Protein AF-A0A101NGT4-F1 (afdb_monomer)

Sequence (154 aa):
MKDDGTTAERGPAGAFAAGTGAAAALIAGLPWAASGHLPARLATHWNGGHLSADGSMPLWAASLFPALIWLAAAGTVAVVLHCNGATRRWRTITLLPTAVLLCGAQASIIRANFDHTDWHAAQLPTGWLIATLATAVLTAAGAWLASTRRSHTP

Radius of gyration: 19.3 Å; Cα contacts (8 Å, |Δi|>4): 171; chains: 1; bounding box: 73×32×48 Å

Solvent-accessible surface area (backbone atoms only — not comparable to full-atom values): 8363 Å² total; per-residue (Å²): 136,81,85,83,86,74,81,75,77,67,49,76,65,51,52,46,53,51,52,54,49,51,51,28,51,49,46,29,42,53,53,63,77,45,43,95,40,40,28,75,38,36,35,76,37,62,41,89,90,71,55,40,38,76,38,68,33,46,54,69,50,65,13,46,52,60,18,49,52,48,52,52,52,52,50,49,52,52,51,52,32,64,75,66,72,50,56,78,65,60,54,51,41,52,50,52,22,50,51,44,39,54,46,39,50,51,52,39,41,49,62,22,24,52,80,30,84,46,27,71,75,22,46,70,52,59,71,58,48,51,49,31,53,51,50,20,52,51,46,29,52,49,42,48,53,60,51,58,57,66,74,70,69,128

Secondary structure (DSSP, 8-state):
-----------HHHHHHHHHHHHHHHHHHHHHHTGGGS-SEEEEEE-TTT--EEEEEEHHHHHHHHHHHHHHHHHHHHHHHHHTT--HHHHHHHHHHHHHHHHHHHHHHHHHHTT-SSGGG----HHHHHHHHHHHHHHHHHHHHHHHHGGG--

Foldseek 3Di:
DDPPPDPPPCPPVNVLVVVLVVLLCLQLCLLVVQVVFFAQWFQLDADPVPQFRDDTDGSNCSRNVLSVVSVVQSVVVVVVCVVVVNDPLVSQLRNVLSSLLSNLSSVQRCQQGGNPNDNRSGGRPVVSNVVSNVVSVVSNVVSVVVVVVVVPDD

Organism: NCBI:txid67285

pLDDT: mean 83.97, std 12.62, range [41.06, 96.0]

Structure (mmCIF, N/CA/C/O backbone):
data_AF-A0A101NGT4-F1
#
_entry.id   AF-A0A101NGT4-F1
#
loop_
_atom_site.group_PDB
_atom_site.id
_atom_site.type_symbol
_atom_site.label_atom_id
_atom_site.label_alt_id
_atom_site.label_comp_id
_atom_site.label_asym_id
_atom_site.label_entity_id
_atom_site.label_seq_id
_atom_site.pdbx_PDB_ins_code
_atom_site.Cartn_x
_atom_site.Cartn_y
_atom_site.Cartn_z
_atom_site.occupancy
_atom_site.B_iso_or_equiv
_atom_site.auth_seq_id
_atom_site.auth_comp_id
_atom_site.auth_asym_id
_atom_site.auth_atom_id
_atom_site.pdbx_PDB_model_num
ATOM 1 N N . MET A 1 1 ? -49.884 -1.799 -0.748 1.00 45.81 1 MET A N 1
ATOM 2 C CA . MET A 1 1 ? -48.66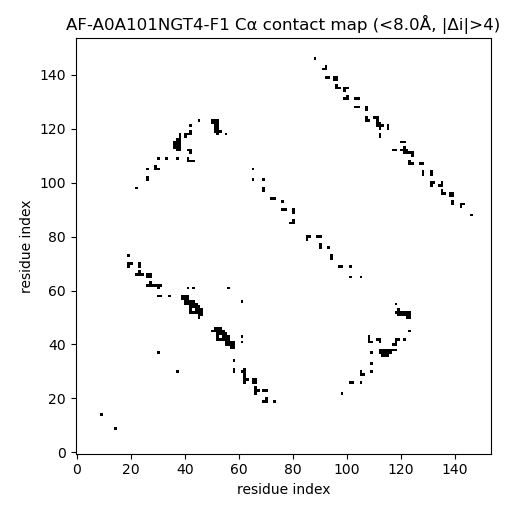4 -1.020 -1.037 1.00 45.81 1 MET A CA 1
ATOM 3 C C . MET A 1 1 ? -47.550 -1.709 -0.275 1.00 45.81 1 MET A C 1
ATOM 5 O O . MET A 1 1 ? -47.738 -1.961 0.905 1.00 45.81 1 MET A O 1
ATOM 9 N N . LYS A 1 2 ? -46.542 -2.213 -0.983 1.00 45.53 2 LYS A N 1
ATOM 10 C CA . LYS A 1 2 ? -45.534 -3.139 -0.460 1.00 45.53 2 LYS A CA 1
ATOM 11 C C . LYS A 1 2 ? -44.364 -2.304 0.058 1.00 45.53 2 LYS A C 1
ATOM 13 O O . LYS A 1 2 ? -43.835 -1.498 -0.701 1.00 45.53 2 LYS A O 1
ATOM 18 N N . ASP A 1 3 ? -44.031 -2.458 1.335 1.00 55.56 3 ASP A N 1
ATOM 19 C CA . ASP A 1 3 ? -42.827 -1.876 1.922 1.00 55.56 3 ASP A CA 1
ATOM 20 C C . ASP A 1 3 ? -41.614 -2.645 1.389 1.00 55.56 3 ASP A C 1
ATOM 22 O O . ASP A 1 3 ? -41.275 -3.721 1.885 1.00 55.56 3 ASP A O 1
ATOM 26 N N . ASP A 1 4 ? -40.969 -2.116 0.351 1.00 50.34 4 ASP A N 1
ATOM 27 C CA . ASP A 1 4 ? -39.691 -2.641 -0.130 1.00 50.34 4 ASP A CA 1
ATOM 28 C C . ASP A 1 4 ? -38.568 -2.086 0.756 1.00 50.34 4 ASP A C 1
ATOM 30 O O . ASP A 1 4 ? -37.887 -1.100 0.463 1.00 50.34 4 ASP A O 1
ATOM 34 N N . GLY A 1 5 ? -38.405 -2.737 1.906 1.00 53.03 5 GLY A N 1
ATOM 35 C CA . GLY A 1 5 ? -37.276 -2.547 2.799 1.00 53.03 5 GLY A CA 1
ATOM 36 C C . GLY A 1 5 ? -35.990 -3.102 2.196 1.00 53.03 5 GLY A C 1
ATOM 37 O O . GLY A 1 5 ? -35.687 -4.271 2.387 1.00 53.03 5 GLY A O 1
ATOM 38 N N . THR A 1 6 ? -35.188 -2.264 1.537 1.00 48.16 6 THR A N 1
ATOM 39 C CA . THR A 1 6 ? -33.763 -2.550 1.277 1.00 48.16 6 THR A CA 1
ATOM 40 C C . THR A 1 6 ? -32.914 -1.279 1.194 1.00 48.16 6 THR A C 1
ATOM 42 O O . THR A 1 6 ? -32.081 -1.129 0.305 1.00 48.16 6 THR A O 1
ATOM 45 N N . THR A 1 7 ? -33.047 -0.353 2.137 1.00 50.03 7 THR A N 1
ATOM 46 C CA . THR A 1 7 ? -31.895 0.482 2.508 1.00 50.03 7 THR A CA 1
ATOM 47 C C . THR A 1 7 ? -31.323 -0.114 3.775 1.00 50.03 7 THR A C 1
ATOM 49 O O . THR A 1 7 ? -31.613 0.340 4.877 1.00 50.03 7 THR A O 1
ATOM 52 N N . ALA A 1 8 ? -30.561 -1.199 3.622 1.00 53.19 8 ALA A N 1
ATOM 53 C CA . ALA A 1 8 ? -29.722 -1.687 4.701 1.00 53.19 8 ALA A CA 1
ATOM 54 C C . ALA A 1 8 ? -28.795 -0.531 5.092 1.00 53.19 8 ALA A C 1
ATOM 56 O O . ALA A 1 8 ? -27.847 -0.223 4.364 1.00 53.19 8 ALA A O 1
ATOM 57 N N . GLU A 1 9 ? -29.103 0.151 6.197 1.00 54.09 9 GLU A N 1
ATOM 58 C CA . GLU A 1 9 ? -28.177 1.075 6.833 1.00 54.09 9 GLU A CA 1
ATOM 59 C C . GLU A 1 9 ? -26.875 0.305 7.032 1.00 54.09 9 GLU A C 1
ATOM 61 O O . GLU A 1 9 ? -26.781 -0.620 7.843 1.00 54.09 9 GLU A O 1
ATOM 66 N N . ARG A 1 10 ? -25.862 0.622 6.222 1.00 57.88 10 ARG A N 1
ATOM 67 C CA . ARG A 1 10 ? -24.541 0.029 6.386 1.00 57.88 10 ARG A CA 1
ATOM 68 C C . ARG A 1 10 ? -23.999 0.567 7.697 1.00 57.88 10 ARG A C 1
ATOM 70 O O . ARG A 1 10 ? -23.442 1.661 7.739 1.00 57.88 10 ARG A O 1
ATOM 77 N N . GLY A 1 11 ? -24.174 -0.209 8.763 1.00 71.88 11 GLY A N 1
ATOM 78 C CA . GLY A 1 11 ? -23.616 0.105 10.067 1.00 71.88 11 GLY A CA 1
ATOM 79 C C . GLY A 1 11 ? -22.105 0.373 9.982 1.00 71.88 11 GLY A C 1
ATOM 80 O O . GLY A 1 11 ? -21.446 0.023 8.996 1.00 71.88 11 GLY A O 1
ATOM 81 N N . PRO A 1 12 ? -21.504 0.960 11.025 1.00 76.81 12 PRO A N 1
ATOM 82 C CA . PRO A 1 12 ? -20.099 1.382 11.027 1.00 76.81 12 PRO A CA 1
ATOM 83 C C . PRO A 1 12 ? -19.098 0.263 10.678 1.00 76.81 12 PRO A C 1
ATOM 85 O O . PRO A 1 12 ? -18.009 0.553 10.180 1.00 76.81 12 PRO A O 1
ATOM 88 N N . ALA A 1 13 ? -19.461 -1.005 10.897 1.00 79.81 13 ALA A N 1
ATOM 89 C CA . ALA A 1 13 ? -18.696 -2.168 10.450 1.00 79.81 13 ALA A CA 1
ATOM 90 C C . ALA A 1 13 ? -18.723 -2.354 8.920 1.00 79.81 13 ALA A C 1
ATOM 92 O O . ALA A 1 13 ? -17.677 -2.566 8.312 1.00 79.81 13 ALA A O 1
ATOM 93 N N . GLY A 1 14 ? -19.891 -2.205 8.286 1.00 83.50 14 GLY A N 1
ATOM 94 C CA . GLY A 1 14 ? -20.042 -2.295 6.832 1.00 83.50 14 GLY A CA 1
ATOM 95 C C . GLY A 1 14 ? -19.298 -1.178 6.099 1.00 83.50 14 GLY A C 1
ATOM 96 O O . GLY A 1 14 ? -18.615 -1.439 5.112 1.00 83.50 14 GLY A O 1
ATOM 97 N N . ALA A 1 15 ? -19.347 0.052 6.620 1.00 85.75 15 ALA A N 1
ATOM 98 C CA . ALA A 1 15 ? -18.574 1.171 6.077 1.00 85.75 15 ALA A CA 1
ATOM 99 C C . ALA A 1 15 ? -17.054 0.950 6.203 1.00 85.75 15 ALA A C 1
ATOM 101 O O . ALA A 1 15 ? -16.299 1.279 5.290 1.00 85.75 15 ALA A O 1
ATOM 102 N N . PHE A 1 16 ? -16.602 0.363 7.316 1.00 84.75 16 PHE A N 1
ATOM 103 C CA . PHE A 1 16 ? -15.196 0.021 7.514 1.00 84.75 16 PHE A CA 1
ATOM 104 C C . PHE A 1 16 ? -14.727 -1.069 6.547 1.00 84.75 16 PHE A C 1
ATOM 106 O O . PHE A 1 16 ? -13.723 -0.880 5.868 1.00 84.75 16 PHE A O 1
ATOM 113 N N . ALA A 1 17 ? -15.466 -2.176 6.449 1.00 88.06 17 ALA A N 1
ATOM 114 C CA . ALA A 1 17 ? -15.140 -3.263 5.532 1.00 88.06 17 ALA A CA 1
ATOM 115 C C . ALA A 1 17 ? -15.104 -2.777 4.075 1.00 88.06 17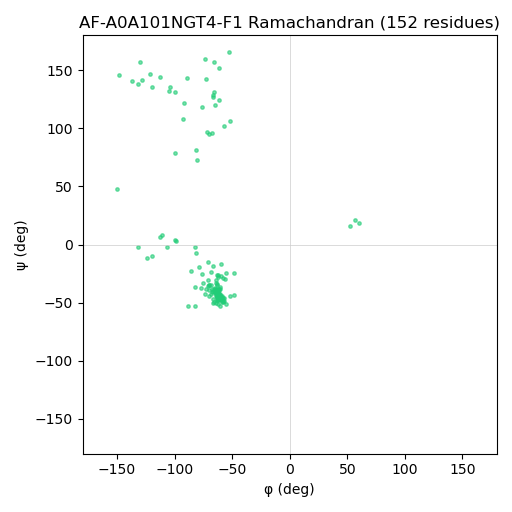 ALA A C 1
ATOM 117 O O . ALA A 1 17 ? -14.151 -3.069 3.357 1.00 88.06 17 ALA A O 1
ATOM 118 N N . ALA A 1 18 ? -16.086 -1.966 3.665 1.00 90.38 18 ALA A N 1
ATOM 119 C CA . ALA A 1 18 ? -16.118 -1.371 2.333 1.00 90.38 18 ALA A CA 1
ATOM 120 C C . ALA A 1 18 ? -14.922 -0.439 2.082 1.00 90.38 18 ALA A C 1
ATOM 122 O O . ALA A 1 18 ? -14.278 -0.547 1.043 1.00 90.38 18 ALA A O 1
ATOM 123 N N . GLY A 1 19 ? -14.588 0.441 3.032 1.00 89.31 19 GLY A N 1
ATOM 124 C CA . GLY A 1 19 ? -13.447 1.352 2.904 1.00 89.31 19 GLY A CA 1
ATOM 125 C C . GLY A 1 19 ? -12.108 0.616 2.820 1.00 89.31 19 GLY A C 1
ATOM 126 O O . GLY A 1 19 ? -11.295 0.896 1.942 1.00 89.31 19 GLY A O 1
ATOM 127 N N . THR A 1 20 ? -11.897 -0.374 3.687 1.00 91.62 20 THR A N 1
ATOM 128 C CA . THR A 1 20 ? -10.696 -1.216 3.674 1.00 91.62 20 THR A CA 1
ATOM 129 C C . THR A 1 20 ? -10.605 -2.034 2.384 1.00 91.62 20 THR A C 1
ATOM 131 O O . THR A 1 20 ? -9.531 -2.104 1.789 1.00 91.62 20 THR A O 1
ATOM 134 N N . GLY A 1 21 ? -11.719 -2.606 1.918 1.00 94.31 21 GLY A N 1
ATOM 135 C CA . GLY A 1 21 ? -11.784 -3.340 0.655 1.00 94.31 21 GLY A CA 1
ATOM 136 C C . GLY A 1 21 ? -11.491 -2.456 -0.558 1.00 94.31 21 GLY A C 1
ATOM 137 O O . GLY A 1 21 ? -10.709 -2.846 -1.420 1.00 94.31 21 GLY A O 1
ATOM 138 N N . ALA A 1 22 ? -12.036 -1.238 -0.596 1.00 93.19 22 ALA A N 1
ATOM 139 C CA . ALA A 1 22 ? -11.759 -0.273 -1.658 1.00 93.19 22 ALA A CA 1
ATOM 140 C C . ALA A 1 22 ? -10.276 0.128 -1.701 1.00 93.19 22 ALA A C 1
ATOM 142 O O . ALA A 1 22 ? -9.686 0.179 -2.777 1.00 93.19 22 ALA A O 1
ATOM 143 N N . ALA A 1 23 ? -9.647 0.351 -0.543 1.00 92.25 23 ALA A N 1
ATOM 144 C CA . ALA A 1 23 ? -8.214 0.627 -0.472 1.00 92.25 23 ALA A CA 1
ATOM 145 C C . ALA A 1 23 ? -7.366 -0.571 -0.936 1.00 92.25 23 ALA A C 1
ATOM 147 O O . ALA A 1 23 ? -6.412 -0.381 -1.686 1.00 92.25 23 ALA A O 1
ATOM 148 N N . ALA A 1 24 ? -7.739 -1.804 -0.572 1.00 94.88 24 ALA A N 1
ATOM 149 C CA . ALA A 1 24 ? -7.069 -3.008 -1.068 1.00 94.88 24 ALA A CA 1
ATOM 150 C C . ALA A 1 24 ? -7.172 -3.126 -2.597 1.00 94.88 24 ALA A C 1
ATOM 152 O O . ALA A 1 24 ? -6.174 -3.386 -3.266 1.00 94.88 24 ALA A O 1
ATOM 153 N N . ALA A 1 25 ? -8.368 -2.895 -3.145 1.00 94.94 25 ALA A N 1
ATOM 154 C CA . ALA A 1 25 ? -8.614 -2.918 -4.582 1.00 94.94 25 ALA A CA 1
ATOM 155 C C . ALA A 1 25 ? -7.816 -1.833 -5.314 1.00 94.94 25 ALA A C 1
ATOM 157 O O . ALA A 1 25 ? -7.254 -2.104 -6.369 1.00 94.94 25 ALA A O 1
ATOM 158 N N . LEU A 1 26 ? -7.709 -0.631 -4.737 1.00 94.50 26 LEU A N 1
ATOM 159 C CA . LEU A 1 26 ? -6.880 0.442 -5.280 1.00 94.50 26 LEU A CA 1
ATOM 160 C C . LEU A 1 26 ? -5.399 0.043 -5.305 1.00 94.50 26 LEU A C 1
ATOM 162 O O . LEU A 1 26 ? -4.768 0.127 -6.354 1.00 94.50 26 LEU A O 1
ATOM 166 N N . ILE A 1 27 ? -4.860 -0.431 -4.178 1.00 93.94 27 ILE A N 1
ATOM 167 C CA . ILE A 1 27 ? -3.459 -0.868 -4.062 1.00 93.94 27 ILE A CA 1
ATOM 168 C C . ILE A 1 27 ? -3.154 -1.974 -5.079 1.00 93.94 27 ILE A C 1
ATOM 170 O O . ILE A 1 27 ? -2.148 -1.896 -5.777 1.00 93.94 27 ILE A O 1
ATOM 174 N N . ALA A 1 28 ? -4.034 -2.973 -5.193 1.00 95.38 28 ALA A N 1
ATOM 175 C CA . ALA A 1 28 ? -3.864 -4.071 -6.138 1.00 95.38 28 ALA A CA 1
ATOM 176 C C . ALA A 1 28 ? -4.051 -3.632 -7.595 1.00 95.38 28 ALA A C 1
ATOM 178 O O . ALA A 1 28 ? -3.397 -4.170 -8.476 1.00 95.38 28 ALA A O 1
ATOM 179 N N . GLY A 1 29 ? -4.945 -2.683 -7.870 1.00 93.50 29 GLY A N 1
ATOM 180 C CA . GLY A 1 29 ? -5.272 -2.250 -9.227 1.00 93.50 29 GLY A CA 1
ATOM 181 C C . GLY A 1 29 ? -4.216 -1.348 -9.863 1.00 93.50 29 GLY A C 1
ATOM 182 O O . GLY A 1 29 ? -4.112 -1.324 -11.088 1.00 93.50 29 GLY A O 1
ATOM 183 N N . LEU A 1 30 ? -3.419 -0.634 -9.061 1.00 92.81 30 LEU A N 1
ATOM 184 C CA . LEU A 1 30 ? -2.441 0.340 -9.554 1.00 92.81 30 LEU A CA 1
ATOM 185 C C . LEU A 1 30 ? -1.437 -0.256 -10.566 1.00 92.81 30 LEU A C 1
ATOM 187 O O . LEU A 1 30 ? -1.325 0.308 -11.657 1.00 92.81 30 LEU A O 1
ATOM 191 N N . PRO A 1 31 ? -0.749 -1.389 -10.304 1.00 91.31 31 PRO A N 1
ATOM 192 C CA . PRO A 1 31 ? 0.163 -1.971 -11.293 1.00 91.31 31 PRO A CA 1
ATOM 193 C C . PRO A 1 31 ? -0.553 -2.466 -12.546 1.00 91.31 31 PRO A C 1
ATOM 195 O O . PRO A 1 31 ? -0.045 -2.302 -13.652 1.00 91.31 31 PRO A O 1
ATOM 198 N N . TRP A 1 32 ? -1.750 -3.037 -12.399 1.00 93.69 32 TRP A N 1
ATOM 199 C CA . TRP A 1 32 ? -2.536 -3.503 -13.542 1.00 93.69 32 TRP A CA 1
ATOM 200 C C . TRP A 1 32 ? -2.951 -2.355 -14.460 1.00 93.69 32 TRP A C 1
ATOM 202 O O . TRP A 1 32 ? -2.868 -2.497 -15.680 1.00 93.69 32 TRP A O 1
ATOM 212 N N . ALA A 1 33 ? -3.315 -1.203 -13.894 1.00 94.12 33 ALA A N 1
ATOM 213 C CA . ALA A 1 33 ? -3.650 -0.003 -14.657 1.00 94.12 33 ALA A CA 1
ATOM 214 C C . ALA A 1 33 ? -2.471 0.521 -15.497 1.00 94.12 33 ALA A C 1
ATOM 216 O O . ALA A 1 33 ? -2.690 1.122 -16.544 1.00 94.12 33 ALA A O 1
ATOM 217 N N . ALA A 1 34 ? -1.232 0.263 -15.067 1.00 93.19 34 ALA A N 1
ATOM 218 C CA . ALA A 1 34 ? -0.013 0.639 -15.780 1.00 93.19 34 ALA A CA 1
ATOM 219 C C . ALA A 1 34 ? 0.621 -0.519 -16.578 1.00 93.19 34 ALA A C 1
ATOM 221 O O . ALA A 1 34 ? 1.676 -0.336 -17.175 1.00 93.19 34 ALA A O 1
ATOM 222 N N . SER A 1 35 ? -0.004 -1.701 -16.618 1.00 93.12 35 SER A N 1
ATOM 223 C CA . SER A 1 35 ? 0.613 -2.940 -17.125 1.00 93.12 35 SER A CA 1
ATOM 224 C C . SER A 1 35 ? 1.153 -2.867 -18.557 1.00 93.12 35 SER A C 1
ATOM 226 O O . SER A 1 35 ? 2.142 -3.526 -18.853 1.00 93.12 35 SER A O 1
ATOM 228 N N . GLY A 1 36 ? 0.563 -2.040 -19.429 1.00 93.19 36 GLY A N 1
ATOM 229 C CA . GLY A 1 36 ? 1.044 -1.841 -20.804 1.00 93.19 36 GLY A CA 1
ATOM 230 C C . GLY A 1 36 ? 2.414 -1.158 -20.914 1.00 93.19 36 GLY A C 1
ATOM 231 O O . GLY A 1 36 ? 3.060 -1.268 -21.950 1.00 93.19 36 GLY A O 1
ATOM 232 N N . HIS A 1 37 ? 2.860 -0.491 -19.850 1.00 93.44 37 HIS A N 1
ATOM 233 C CA . HIS A 1 37 ? 4.142 0.215 -19.758 1.00 93.44 37 HIS A CA 1
ATOM 234 C C . HIS A 1 37 ? 5.101 -0.440 -18.761 1.00 93.44 37 HIS A C 1
ATOM 236 O O . HIS A 1 37 ? 6.144 0.127 -18.439 1.00 93.44 37 HIS A O 1
ATOM 242 N N . LEU A 1 38 ? 4.732 -1.602 -18.217 1.00 93.81 38 LEU A N 1
ATOM 243 C CA . LEU A 1 38 ? 5.506 -2.281 -17.190 1.00 93.81 38 LEU A CA 1
ATOM 244 C C . LEU A 1 38 ? 6.093 -3.591 -17.723 1.00 93.81 38 LEU A C 1
ATOM 246 O O . LEU A 1 38 ? 5.434 -4.312 -18.477 1.00 93.81 38 LEU A O 1
ATOM 250 N N . PRO A 1 39 ? 7.308 -3.952 -17.286 1.00 93.00 39 PRO A N 1
ATOM 251 C CA . PRO A 1 39 ? 7.872 -5.259 -17.572 1.00 93.00 39 PRO A CA 1
ATOM 252 C C . PRO A 1 39 ? 7.057 -6.366 -16.886 1.00 93.00 39 PRO A C 1
ATOM 254 O O . PRO A 1 39 ? 6.395 -6.159 -15.866 1.00 93.00 39 PRO A O 1
ATOM 257 N N . ALA A 1 40 ? 7.148 -7.593 -17.411 1.00 91.00 40 ALA A N 1
ATOM 258 C CA . ALA A 1 40 ? 6.438 -8.754 -16.856 1.00 91.00 40 ALA A CA 1
ATOM 259 C C . ALA A 1 40 ? 6.798 -9.036 -15.380 1.00 91.00 40 ALA A C 1
ATOM 261 O O . ALA A 1 40 ? 5.996 -9.575 -14.606 1.00 91.00 40 ALA A O 1
ATOM 262 N N . ARG A 1 41 ? 8.021 -8.665 -14.992 1.00 94.44 41 ARG A N 1
ATOM 263 C CA . ARG A 1 41 ? 8.524 -8.664 -13.620 1.00 94.44 41 ARG A CA 1
ATOM 264 C C . ARG A 1 41 ? 8.917 -7.249 -13.247 1.00 94.44 41 ARG A C 1
ATOM 266 O O . ARG A 1 41 ? 9.582 -6.592 -14.027 1.00 94.44 41 ARG A O 1
ATOM 273 N N . LEU A 1 42 ? 8.543 -6.826 -12.049 1.00 94.06 42 LEU A N 1
ATOM 274 C CA . LEU A 1 42 ? 8.826 -5.507 -11.498 1.00 94.06 42 LEU A CA 1
ATOM 275 C C . LEU A 1 42 ? 9.947 -5.615 -10.478 1.00 94.06 42 LEU A C 1
ATOM 277 O O . LEU A 1 42 ? 9.898 -6.496 -9.618 1.00 94.06 42 LEU A O 1
ATOM 281 N N . ALA A 1 43 ? 10.908 -4.700 -10.520 1.00 94.25 43 ALA A N 1
ATOM 282 C CA . ALA A 1 43 ? 11.831 -4.493 -9.418 1.00 94.25 43 ALA A CA 1
ATOM 283 C C . ALA A 1 43 ? 11.031 -4.071 -8.183 1.00 94.25 43 ALA A C 1
ATOM 285 O O . ALA A 1 43 ? 10.263 -3.108 -8.233 1.00 94.25 43 ALA A O 1
ATOM 286 N N . THR A 1 44 ? 11.194 -4.813 -7.093 1.00 91.69 44 THR A N 1
ATOM 287 C CA . THR A 1 44 ? 10.554 -4.525 -5.799 1.00 91.69 44 THR A CA 1
ATOM 288 C C . THR A 1 44 ? 11.568 -4.397 -4.670 1.00 91.69 44 THR A C 1
ATOM 290 O O . THR A 1 44 ? 11.205 -3.960 -3.581 1.00 91.69 44 THR A O 1
ATOM 293 N N . HIS A 1 45 ? 12.819 -4.782 -4.919 1.00 89.31 45 HIS A N 1
ATOM 294 C CA . HIS A 1 45 ? 13.920 -4.685 -3.975 1.00 89.31 45 HIS A CA 1
ATOM 295 C C . HIS A 1 45 ? 15.090 -3.964 -4.639 1.00 89.31 45 HIS A C 1
ATOM 297 O O . HIS A 1 45 ? 15.346 -4.135 -5.835 1.00 89.31 45 HIS A O 1
ATOM 303 N N . TRP A 1 46 ? 15.754 -3.132 -3.842 1.00 88.38 46 TRP A N 1
ATOM 304 C CA . TRP A 1 46 ? 16.935 -2.385 -4.239 1.00 88.38 46 TRP A CA 1
ATOM 305 C C . TRP A 1 46 ? 18.009 -2.558 -3.179 1.00 88.38 46 TRP A C 1
ATOM 307 O O . TRP A 1 46 ? 17.735 -2.428 -1.980 1.00 88.38 46 TRP A O 1
ATOM 317 N N . ASN A 1 47 ? 19.245 -2.756 -3.624 1.00 83.06 47 ASN A N 1
ATOM 318 C CA . ASN A 1 47 ? 20.388 -2.766 -2.730 1.00 83.06 47 ASN A CA 1
ATOM 319 C C . ASN A 1 47 ? 20.734 -1.322 -2.331 1.00 83.06 47 ASN A C 1
ATOM 321 O O . ASN A 1 47 ? 21.109 -0.499 -3.174 1.00 83.06 47 ASN A O 1
ATOM 325 N N . GLY A 1 48 ? 20.648 -1.020 -1.032 1.00 66.75 48 GLY A N 1
ATOM 326 C CA . GLY A 1 48 ? 20.897 0.315 -0.476 1.00 66.75 48 GLY A CA 1
ATOM 327 C C . GLY A 1 48 ? 22.299 0.883 -0.738 1.00 66.75 48 GLY A C 1
ATOM 328 O O . GLY A 1 48 ? 22.479 2.091 -0.623 1.00 66.75 48 GLY A O 1
ATOM 329 N N . GLY A 1 49 ? 23.275 0.051 -1.123 1.00 66.31 49 GLY A N 1
ATOM 330 C CA . GLY A 1 49 ? 24.635 0.491 -1.461 1.00 66.31 49 GLY A CA 1
ATOM 331 C C . GLY A 1 49 ? 24.830 0.956 -2.908 1.00 66.31 49 GLY A C 1
ATOM 332 O O . GLY A 1 49 ? 25.751 1.724 -3.175 1.00 66.31 49 GLY A O 1
ATOM 333 N N . HIS A 1 50 ? 23.977 0.521 -3.841 1.00 66.75 50 HIS A N 1
ATOM 334 C CA . HIS A 1 50 ? 24.178 0.756 -5.279 1.00 66.75 50 HIS A CA 1
ATOM 335 C C . HIS A 1 50 ? 22.943 1.296 -6.011 1.00 66.75 50 HIS A C 1
ATOM 337 O O . HIS A 1 50 ? 23.034 1.572 -7.205 1.00 66.75 50 HIS A O 1
ATOM 343 N N . LEU A 1 51 ? 21.803 1.456 -5.320 1.00 74.38 51 LEU A N 1
ATOM 344 C CA . LEU A 1 51 ? 20.510 1.869 -5.897 1.00 74.38 51 LEU A CA 1
ATOM 345 C C . LEU A 1 51 ? 20.065 1.014 -7.099 1.00 74.38 51 LEU A C 1
ATOM 347 O O . LEU A 1 51 ? 19.162 1.401 -7.839 1.00 74.38 51 LEU A O 1
ATOM 351 N N . SER A 1 52 ? 20.683 -0.153 -7.281 1.00 81.62 52 SER A N 1
ATOM 352 C CA . SER A 1 52 ? 20.369 -1.115 -8.323 1.00 81.62 52 SER A CA 1
ATOM 353 C C . SER A 1 52 ? 19.306 -2.085 -7.831 1.00 81.62 52 SER A C 1
ATOM 355 O O . SER A 1 52 ? 19.285 -2.471 -6.656 1.00 81.62 52 SER A O 1
ATOM 357 N N . ALA A 1 53 ? 18.415 -2.472 -8.739 1.00 88.19 53 ALA A N 1
ATOM 358 C CA . ALA A 1 53 ? 17.432 -3.499 -8.458 1.00 88.19 53 ALA A CA 1
ATOM 359 C C . ALA A 1 53 ? 18.131 -4.853 -8.266 1.00 88.19 53 ALA A C 1
ATOM 361 O O . ALA A 1 53 ? 18.897 -5.294 -9.125 1.00 88.19 53 ALA A O 1
ATOM 362 N N . ASP A 1 54 ? 17.854 -5.521 -7.149 1.00 89.81 54 ASP A N 1
ATOM 363 C CA . ASP A 1 54 ? 18.435 -6.824 -6.795 1.00 89.81 54 ASP A CA 1
ATOM 364 C C . ASP A 1 54 ? 17.381 -7.928 -6.620 1.00 89.81 54 ASP A C 1
ATOM 366 O O . ASP A 1 54 ? 17.716 -9.112 -6.586 1.00 89.81 54 ASP A O 1
ATOM 370 N N . GLY A 1 55 ? 16.096 -7.564 -6.599 1.00 90.94 55 GLY A N 1
ATOM 371 C CA . GLY A 1 55 ? 14.994 -8.512 -6.553 1.00 90.94 55 GLY A CA 1
ATOM 372 C C . GLY A 1 55 ? 13.744 -8.010 -7.266 1.00 90.94 55 GLY A C 1
ATOM 373 O O . GLY A 1 55 ? 13.396 -6.828 -7.220 1.00 90.94 55 GLY A O 1
ATOM 374 N N . SER A 1 56 ? 13.024 -8.948 -7.880 1.00 94.56 56 SER A N 1
ATOM 375 C CA . SER A 1 56 ? 11.782 -8.676 -8.599 1.00 94.56 56 SER A CA 1
ATOM 376 C C . SER A 1 56 ? 10.639 -9.597 -8.203 1.00 94.56 56 SER A C 1
ATOM 378 O O . SER A 1 56 ? 10.834 -10.726 -7.747 1.00 94.56 56 SER A O 1
ATOM 380 N N . MET A 1 57 ? 9.423 -9.121 -8.446 1.00 95.31 57 MET A N 1
ATOM 381 C CA . MET A 1 57 ? 8.192 -9.895 -8.351 1.00 95.31 57 MET A CA 1
ATOM 382 C C . MET A 1 57 ? 7.459 -9.888 -9.696 1.00 95.31 57 MET A C 1
ATOM 384 O O . MET A 1 57 ? 7.501 -8.884 -10.408 1.00 95.31 57 MET A O 1
ATOM 388 N N . PRO A 1 58 ? 6.755 -10.971 -10.072 1.00 96.00 58 PRO A N 1
ATOM 389 C CA . PRO A 1 58 ? 5.818 -10.908 -11.190 1.00 96.00 58 PRO A CA 1
ATOM 390 C C . PRO A 1 58 ? 4.701 -9.894 -10.893 1.00 96.00 58 PRO A C 1
ATOM 392 O O . PRO A 1 58 ? 4.343 -9.692 -9.729 1.00 96.00 58 PRO A O 1
ATOM 395 N N . LEU A 1 59 ? 4.120 -9.292 -11.938 1.00 92.62 59 LEU A N 1
ATOM 396 C CA . LEU A 1 59 ? 3.105 -8.230 -11.826 1.00 92.62 59 LEU A CA 1
ATOM 397 C C . LEU A 1 59 ? 1.971 -8.559 -10.838 1.00 92.62 59 LEU A C 1
ATOM 399 O O . LEU A 1 59 ? 1.589 -7.727 -10.014 1.00 92.62 59 LEU A O 1
ATOM 403 N N . TRP A 1 60 ? 1.467 -9.795 -10.873 1.00 94.19 60 TRP A N 1
ATOM 404 C CA . TRP A 1 60 ? 0.399 -10.240 -9.975 1.00 94.19 60 TRP A CA 1
ATOM 405 C C . TRP A 1 60 ? 0.827 -10.215 -8.501 1.00 94.19 60 TRP A C 1
ATOM 407 O O . TRP A 1 60 ? 0.047 -9.804 -7.646 1.00 94.19 60 TRP A O 1
ATOM 417 N N . ALA A 1 61 ? 2.066 -10.604 -8.194 1.00 93.94 61 ALA A N 1
ATOM 418 C CA . ALA A 1 61 ? 2.574 -10.632 -6.827 1.00 93.94 61 ALA A CA 1
ATOM 419 C C . ALA A 1 61 ? 2.850 -9.211 -6.332 1.00 93.94 61 ALA A C 1
ATOM 421 O O . ALA A 1 61 ? 2.436 -8.864 -5.229 1.00 93.94 61 ALA A O 1
ATOM 422 N N . ALA A 1 62 ? 3.442 -8.364 -7.182 1.00 93.56 62 ALA A N 1
ATOM 423 C CA . ALA A 1 62 ? 3.647 -6.946 -6.892 1.00 93.56 62 ALA A CA 1
ATOM 424 C C . ALA A 1 62 ? 2.327 -6.197 -6.626 1.00 93.56 62 ALA A C 1
ATOM 426 O O . ALA A 1 62 ? 2.315 -5.228 -5.871 1.00 93.56 62 ALA A O 1
ATOM 427 N N . SER A 1 63 ? 1.219 -6.674 -7.201 1.00 93.25 63 SER A N 1
ATOM 428 C CA . SER A 1 63 ? -0.130 -6.145 -6.979 1.00 93.25 63 SER A CA 1
ATOM 429 C C . SER A 1 63 ? -0.771 -6.687 -5.696 1.00 93.25 63 SER A C 1
ATOM 431 O O . SER A 1 63 ? -1.245 -5.929 -4.850 1.00 93.25 63 SER A O 1
ATOM 433 N N . LEU A 1 64 ? -0.799 -8.013 -5.530 1.00 94.44 64 LEU A N 1
ATOM 434 C CA . LEU A 1 64 ? -1.540 -8.657 -4.445 1.00 94.44 64 LEU A CA 1
ATOM 435 C C . LEU A 1 64 ? -0.828 -8.555 -3.098 1.00 94.44 64 LEU A C 1
ATOM 437 O O . LEU A 1 64 ? -1.491 -8.377 -2.079 1.00 94.44 64 LEU A O 1
ATOM 441 N N . PHE A 1 65 ? 0.501 -8.653 -3.067 1.00 94.12 65 PHE A N 1
ATOM 442 C CA . PHE A 1 65 ? 1.243 -8.698 -1.809 1.00 94.12 65 PHE A CA 1
ATOM 443 C C . PHE A 1 65 ? 1.019 -7.435 -0.953 1.00 94.12 65 PHE A C 1
ATOM 445 O O . PHE A 1 65 ? 0.645 -7.571 0.215 1.00 94.12 65 PHE A O 1
ATOM 452 N N . PRO A 1 66 ? 1.104 -6.205 -1.497 1.00 92.56 66 PRO A N 1
ATOM 453 C CA . PRO A 1 66 ? 0.865 -5.001 -0.696 1.00 92.56 66 PRO A CA 1
ATOM 454 C C . PRO A 1 66 ? -0.606 -4.814 -0.310 1.00 92.56 66 PRO A C 1
ATOM 456 O O . PRO A 1 66 ? -0.897 -4.312 0.777 1.00 92.56 66 PRO A O 1
ATOM 459 N N . ALA A 1 67 ? -1.541 -5.281 -1.142 1.00 94.19 67 ALA A N 1
ATOM 460 C CA . ALA A 1 67 ? -2.959 -5.304 -0.792 1.00 94.19 67 ALA A CA 1
ATOM 461 C C . ALA A 1 67 ? -3.245 -6.269 0.374 1.00 94.19 67 ALA A C 1
ATOM 463 O O . ALA A 1 67 ? -4.024 -5.945 1.269 1.00 94.19 67 ALA A O 1
ATOM 464 N N . LEU A 1 68 ? -2.574 -7.424 0.421 1.00 94.50 68 LEU A N 1
ATOM 465 C CA . LEU A 1 68 ? -2.673 -8.366 1.538 1.00 94.50 68 LEU A CA 1
ATOM 466 C C . LEU A 1 68 ? -2.082 -7.790 2.830 1.00 94.50 68 LEU A C 1
ATOM 468 O O . LEU A 1 68 ? -2.694 -7.945 3.885 1.00 94.50 68 LEU A O 1
ATOM 472 N N . ILE A 1 69 ? -0.956 -7.068 2.759 1.00 93.69 69 ILE A N 1
ATOM 473 C CA . ILE A 1 69 ? -0.397 -6.344 3.916 1.00 93.69 69 ILE A CA 1
ATOM 474 C C . ILE A 1 69 ? -1.418 -5.346 4.466 1.00 93.69 69 ILE A C 1
ATOM 476 O O . ILE A 1 69 ? -1.645 -5.295 5.675 1.00 93.69 69 ILE A O 1
ATOM 480 N N . TRP A 1 70 ? -2.068 -4.578 3.588 1.00 95.44 70 TRP A N 1
ATOM 481 C CA . TRP A 1 70 ? -3.118 -3.645 3.985 1.00 95.44 70 TRP A CA 1
ATOM 482 C C . TRP A 1 70 ? -4.280 -4.347 4.698 1.00 95.44 70 TRP A C 1
ATOM 484 O O . TRP A 1 70 ? -4.685 -3.924 5.782 1.00 95.44 70 TRP A O 1
ATOM 494 N N . LEU A 1 71 ? -4.798 -5.434 4.120 1.00 95.19 71 LEU A N 1
ATOM 495 C CA . LEU A 1 71 ? -5.900 -6.197 4.709 1.00 95.19 71 LEU A CA 1
ATOM 496 C C . LEU A 1 71 ? -5.516 -6.797 6.066 1.00 95.19 71 LEU A C 1
ATOM 498 O O . LEU A 1 71 ? -6.308 -6.726 7.006 1.00 95.19 71 LEU A O 1
ATOM 502 N N . ALA A 1 72 ? -4.299 -7.326 6.196 1.00 94.12 72 ALA A N 1
ATOM 503 C CA . ALA A 1 72 ? -3.786 -7.854 7.455 1.00 94.12 72 ALA A CA 1
ATOM 504 C C . ALA A 1 72 ? -3.651 -6.755 8.520 1.00 94.12 72 ALA A C 1
ATOM 506 O O . ALA A 1 72 ? -4.090 -6.942 9.657 1.00 94.12 72 ALA A O 1
ATOM 507 N N . ALA A 1 73 ? -3.114 -5.586 8.159 1.00 90.88 73 ALA A N 1
ATOM 508 C CA . ALA A 1 73 ? -3.010 -4.439 9.058 1.00 90.88 73 ALA A CA 1
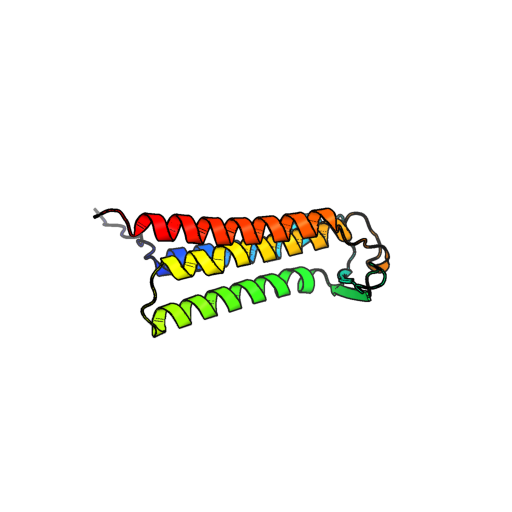ATOM 509 C C . ALA A 1 73 ? -4.395 -3.950 9.511 1.00 90.88 73 ALA A C 1
ATOM 511 O O . ALA A 1 73 ? -4.639 -3.773 10.706 1.00 90.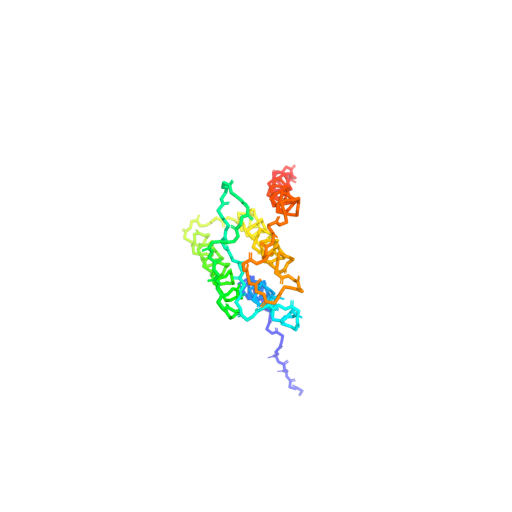88 73 ALA A O 1
ATOM 512 N N . ALA A 1 74 ? -5.334 -3.795 8.577 1.00 91.19 74 ALA A N 1
ATOM 513 C CA . ALA A 1 74 ? -6.699 -3.380 8.875 1.00 91.19 74 ALA A CA 1
ATOM 514 C C . ALA A 1 74 ? -7.458 -4.404 9.729 1.00 91.19 74 ALA A C 1
ATOM 516 O O . ALA A 1 74 ? -8.154 -4.012 10.668 1.00 91.19 74 ALA A O 1
ATOM 517 N N . GLY A 1 75 ? -7.294 -5.699 9.451 1.00 91.12 75 GLY A N 1
ATOM 518 C CA . GLY A 1 75 ? -7.850 -6.787 10.255 1.00 91.12 75 GLY A CA 1
ATOM 519 C C . GLY A 1 75 ? -7.284 -6.796 11.674 1.00 91.12 75 GLY A C 1
ATOM 520 O O . GLY A 1 75 ? -8.044 -6.861 12.637 1.00 91.12 75 GLY A O 1
ATOM 521 N N . THR A 1 76 ? -5.969 -6.618 11.815 1.00 88.56 76 THR A N 1
ATOM 522 C CA . THR A 1 76 ? -5.297 -6.529 13.120 1.00 88.56 76 THR A CA 1
ATOM 523 C C . THR A 1 76 ? -5.827 -5.350 13.930 1.00 88.56 76 THR A C 1
ATOM 525 O O . THR A 1 76 ? -6.210 -5.516 15.085 1.00 88.56 76 THR A O 1
ATOM 528 N N . VAL A 1 77 ? -5.932 -4.166 13.318 1.00 88.00 77 VAL A N 1
ATOM 529 C CA . VAL A 1 77 ? -6.519 -2.986 13.968 1.00 88.00 77 VAL A CA 1
ATOM 530 C C . VAL A 1 77 ? -7.972 -3.249 14.363 1.00 88.00 77 VAL A C 1
ATOM 532 O O . VAL A 1 77 ? -8.366 -2.901 15.471 1.00 88.00 77 VAL A O 1
ATOM 535 N N . ALA A 1 78 ? -8.775 -3.888 13.511 1.00 87.38 78 ALA A N 1
ATOM 536 C CA . ALA A 1 78 ? -10.158 -4.218 13.847 1.00 87.38 78 ALA A CA 1
ATOM 537 C C . ALA A 1 78 ? -10.252 -5.132 15.082 1.00 87.38 78 ALA A C 1
ATOM 539 O O . ALA A 1 78 ? -11.028 -4.831 15.989 1.00 87.38 78 ALA A O 1
ATOM 540 N N . VAL A 1 79 ? -9.429 -6.184 15.150 1.00 87.44 79 VAL A N 1
ATOM 541 C CA . VAL A 1 79 ? -9.374 -7.113 16.291 1.00 87.44 79 VAL A CA 1
ATOM 542 C C . VAL A 1 79 ? -8.906 -6.400 17.559 1.00 87.44 79 VAL A C 1
ATOM 544 O O . VAL A 1 79 ? -9.583 -6.466 18.579 1.00 87.44 79 VAL A O 1
ATOM 547 N N . VAL A 1 80 ? -7.798 -5.655 17.500 1.00 85.31 80 VAL A N 1
ATOM 548 C CA . VAL A 1 80 ? -7.244 -4.939 18.663 1.00 85.31 80 VAL A CA 1
ATOM 549 C C . VAL A 1 80 ? -8.244 -3.928 19.223 1.00 85.31 80 VAL A C 1
ATOM 551 O O . VAL A 1 80 ? -8.435 -3.853 20.436 1.00 85.31 80 VAL A O 1
ATOM 554 N N . LEU A 1 81 ? -8.909 -3.158 18.357 1.00 84.12 81 LEU A N 1
ATOM 555 C CA . LEU A 1 81 ? -9.903 -2.180 18.799 1.00 84.12 81 LEU A CA 1
ATOM 556 C C . LEU A 1 81 ? -11.151 -2.851 19.383 1.00 84.12 81 LEU A C 1
ATOM 558 O O . LEU A 1 81 ? -11.725 -2.316 20.329 1.00 84.12 81 LEU A O 1
ATOM 562 N N . HIS A 1 82 ? -11.553 -4.008 18.848 1.00 83.25 82 HIS A N 1
ATOM 563 C CA . HIS A 1 82 ? -12.669 -4.785 19.382 1.00 83.25 82 HIS A CA 1
ATOM 564 C C . HIS A 1 82 ? -12.355 -5.349 20.775 1.00 83.25 82 HIS A C 1
ATOM 566 O O . HIS A 1 82 ? -13.158 -5.178 21.686 1.00 83.25 82 HIS A O 1
ATOM 572 N N . CYS A 1 83 ? -11.172 -5.941 20.963 1.00 84.81 83 CYS A N 1
ATOM 573 C CA . CYS A 1 83 ? -10.770 -6.552 22.233 1.00 84.81 83 CYS A CA 1
ATOM 574 C C . CYS A 1 83 ? -10.492 -5.525 23.341 1.00 84.81 83 CYS A C 1
ATOM 576 O O . CYS A 1 83 ? -10.799 -5.781 24.500 1.00 84.81 83 CYS A O 1
ATOM 578 N N . ASN A 1 84 ? -9.927 -4.362 22.999 1.00 79.75 84 ASN A N 1
ATOM 579 C CA . ASN A 1 84 ? -9.481 -3.372 23.988 1.00 79.75 84 ASN A CA 1
ATOM 580 C C . ASN A 1 84 ? -10.479 -2.222 24.214 1.00 79.75 84 ASN A C 1
ATOM 582 O O . ASN A 1 84 ? -10.151 -1.263 24.911 1.00 79.75 84 ASN A O 1
ATOM 586 N N . GLY A 1 85 ? -11.655 -2.248 23.573 1.00 70.38 85 GLY A N 1
ATOM 587 C CA . GLY A 1 85 ? -12.630 -1.147 23.630 1.00 70.38 85 GLY A CA 1
ATOM 588 C C . GLY A 1 85 ? -12.086 0.187 23.096 1.00 70.38 85 GLY A C 1
ATOM 589 O O . GLY A 1 85 ? -12.609 1.259 23.407 1.00 70.38 85 GLY A O 1
ATOM 590 N N . ALA A 1 86 ? -11.003 0.146 22.317 1.00 67.50 86 ALA A N 1
ATOM 591 C CA . ALA A 1 86 ? -10.291 1.337 21.887 1.00 67.50 86 ALA A CA 1
ATOM 592 C C . ALA A 1 86 ? -11.083 2.114 20.821 1.00 67.50 86 ALA A C 1
ATOM 594 O O . ALA A 1 86 ? -11.758 1.565 19.946 1.00 67.50 86 ALA A O 1
ATOM 595 N N . THR A 1 87 ? -11.014 3.443 20.905 1.00 68.81 87 THR A N 1
ATOM 596 C CA . THR A 1 87 ? -11.932 4.332 20.183 1.00 68.81 87 THR A CA 1
ATOM 597 C C . THR A 1 87 ? -11.651 4.408 18.677 1.00 68.81 87 THR A C 1
ATOM 599 O O . THR A 1 87 ? -10.535 4.188 18.200 1.00 68.81 87 THR A O 1
ATOM 602 N N . ARG A 1 88 ? -12.665 4.834 17.904 1.00 70.44 88 ARG A N 1
ATOM 603 C CA . ARG A 1 88 ? -12.586 5.117 16.452 1.00 70.44 88 ARG A CA 1
ATOM 604 C C . ARG A 1 88 ? -11.388 6.001 16.058 1.00 70.44 88 ARG A C 1
ATOM 606 O O . ARG A 1 88 ? -10.918 5.911 14.930 1.00 70.44 88 ARG A O 1
ATOM 613 N N . ARG A 1 89 ? -10.875 6.813 16.985 1.00 74.81 89 ARG A N 1
ATOM 614 C CA . ARG A 1 89 ? -9.695 7.678 16.835 1.00 74.81 89 ARG A CA 1
ATOM 615 C C . ARG A 1 89 ? -8.416 6.901 16.508 1.00 74.81 89 ARG A C 1
ATOM 617 O O . ARG A 1 89 ? -7.704 7.280 15.582 1.00 74.81 89 ARG A O 1
ATOM 624 N N . TRP A 1 90 ? -8.151 5.809 17.223 1.00 76.75 90 TRP A N 1
ATOM 625 C CA . TRP A 1 90 ? -6.946 4.992 17.032 1.00 76.75 90 TRP A CA 1
ATOM 626 C C . TRP A 1 90 ? -6.901 4.337 15.655 1.00 76.75 90 TRP A C 1
ATOM 628 O O . TRP A 1 90 ? -5.836 4.235 15.050 1.00 76.75 90 TRP A O 1
ATOM 638 N N . ARG A 1 91 ? -8.077 3.990 15.125 1.00 80.44 91 ARG A N 1
ATOM 639 C CA . ARG A 1 91 ? -8.248 3.462 13.770 1.00 80.44 91 ARG A CA 1
ATOM 640 C C . ARG A 1 91 ? -7.740 4.426 12.704 1.00 80.44 91 ARG A C 1
ATOM 642 O O . ARG A 1 91 ? -7.021 4.019 11.803 1.00 80.44 91 ARG A O 1
ATOM 649 N N . THR A 1 92 ? -8.104 5.703 12.806 1.00 77.88 92 THR A N 1
ATOM 650 C CA . THR A 1 92 ? -7.700 6.712 11.818 1.00 77.88 92 THR A CA 1
ATOM 651 C C . THR A 1 92 ? -6.209 7.024 11.911 1.00 77.88 92 THR A C 1
ATOM 653 O O . THR A 1 92 ? -5.560 7.164 10.882 1.00 77.88 92 THR A O 1
ATOM 656 N N . ILE A 1 93 ? -5.663 7.095 13.130 1.00 81.81 93 ILE A N 1
ATOM 657 C CA . ILE A 1 93 ? -4.238 7.382 13.366 1.00 81.81 93 ILE A CA 1
ATOM 658 C C . ILE A 1 93 ? -3.339 6.287 12.778 1.00 81.81 93 ILE A C 1
ATOM 660 O O . ILE A 1 93 ? -2.259 6.595 12.292 1.00 81.81 93 ILE A O 1
ATOM 664 N N . THR A 1 94 ? -3.781 5.027 12.794 1.00 80.94 94 THR A N 1
ATOM 665 C CA . THR A 1 94 ? -3.002 3.897 12.262 1.00 80.94 94 THR A CA 1
ATOM 666 C C . THR A 1 94 ? -3.243 3.666 10.776 1.00 80.94 94 THR A C 1
ATOM 668 O O . THR A 1 94 ? -2.295 3.637 10.000 1.00 80.94 94 THR A O 1
ATOM 671 N N . LEU A 1 95 ? -4.499 3.537 10.348 1.00 86.88 95 LEU A N 1
ATOM 672 C CA . LEU A 1 95 ? -4.796 3.084 8.989 1.00 86.88 95 LEU A CA 1
ATOM 673 C C . LEU A 1 95 ? -4.554 4.145 7.921 1.00 86.88 95 LEU A C 1
ATOM 675 O O . LEU A 1 95 ? -4.165 3.797 6.810 1.00 86.88 95 LEU A O 1
ATOM 679 N N . LEU A 1 96 ? -4.762 5.428 8.224 1.00 84.94 96 LEU A N 1
ATOM 680 C CA . LEU A 1 96 ? -4.581 6.468 7.214 1.00 84.94 96 LEU A CA 1
ATOM 681 C C . LEU A 1 96 ? -3.103 6.590 6.781 1.00 84.94 96 LEU A C 1
ATOM 683 O O . LEU A 1 96 ? -2.848 6.516 5.579 1.00 84.94 96 LEU A O 1
ATOM 687 N N . PRO A 1 97 ? -2.115 6.684 7.696 1.00 84.56 97 PRO A N 1
ATOM 688 C CA . PRO A 1 97 ? -0.703 6.670 7.309 1.00 84.56 97 PRO A CA 1
ATOM 689 C C . PRO A 1 97 ? -0.277 5.375 6.616 1.00 84.56 97 PRO A C 1
ATOM 691 O O . PRO A 1 97 ? 0.474 5.432 5.646 1.00 84.56 97 PRO A O 1
ATOM 694 N N . THR A 1 98 ? -0.778 4.215 7.060 1.00 88.06 98 THR A N 1
ATOM 695 C CA . THR A 1 98 ? -0.482 2.930 6.407 1.00 88.06 98 THR A CA 1
ATOM 696 C C . THR A 1 98 ? -0.992 2.897 4.967 1.00 88.06 98 THR A C 1
ATOM 698 O O . THR A 1 98 ? -0.257 2.470 4.081 1.00 88.06 98 THR A O 1
ATOM 701 N N . ALA A 1 99 ? -2.208 3.389 4.704 1.00 87.88 99 ALA A N 1
ATOM 702 C CA . ALA A 1 99 ? -2.747 3.477 3.347 1.00 87.88 99 ALA A CA 1
ATOM 703 C C . ALA A 1 99 ? -1.883 4.383 2.461 1.00 87.88 99 ALA A C 1
ATOM 705 O O . ALA A 1 99 ? -1.517 3.996 1.354 1.00 87.88 99 ALA A O 1
ATOM 706 N N . VAL A 1 100 ? -1.514 5.567 2.966 1.00 89.06 100 VAL A N 1
ATOM 707 C CA . VAL A 1 100 ? -0.644 6.518 2.254 1.00 89.06 100 VAL A CA 1
ATOM 708 C C . VAL A 1 100 ? 0.703 5.882 1.922 1.00 89.06 100 VAL A C 1
ATOM 710 O O . VAL A 1 100 ? 1.156 5.968 0.782 1.00 89.06 100 VAL A O 1
ATOM 713 N N . LEU A 1 101 ? 1.319 5.207 2.894 1.00 88.19 101 LEU A N 1
ATOM 714 C CA . LEU A 1 101 ? 2.609 4.551 2.715 1.00 88.19 101 LEU A CA 1
ATOM 715 C C . LEU A 1 101 ? 2.540 3.454 1.647 1.00 88.19 101 LEU A C 1
ATOM 717 O O . LEU A 1 101 ? 3.387 3.421 0.760 1.00 88.19 101 LEU A O 1
ATOM 721 N N . LEU A 1 102 ? 1.527 2.585 1.696 1.00 89.81 102 LEU A N 1
ATOM 722 C CA . LEU A 1 102 ? 1.384 1.482 0.743 1.00 89.81 102 LEU A CA 1
ATOM 723 C C . LEU A 1 102 ? 1.067 1.975 -0.673 1.00 89.81 102 LEU A C 1
ATOM 725 O O . LEU A 1 102 ? 1.677 1.500 -1.630 1.00 89.81 102 LEU A O 1
ATOM 729 N N . CYS A 1 103 ? 0.174 2.956 -0.819 1.00 89.81 103 CYS A N 1
ATOM 730 C CA . CYS A 1 103 ? -0.120 3.562 -2.118 1.00 89.81 103 CYS A CA 1
ATOM 731 C C . CYS A 1 103 ? 1.102 4.285 -2.700 1.00 89.81 103 CYS A C 1
ATOM 733 O O . CYS A 1 103 ? 1.394 4.148 -3.886 1.00 89.81 103 CYS A O 1
ATOM 735 N N . GLY A 1 104 ? 1.844 5.036 -1.883 1.00 89.19 104 GLY A N 1
ATOM 736 C CA . GLY A 1 104 ? 3.044 5.727 -2.347 1.00 89.19 104 GLY A CA 1
ATOM 737 C C . GLY A 1 104 ? 4.196 4.770 -2.668 1.00 89.19 104 GLY A C 1
ATOM 738 O O . GLY A 1 104 ? 4.909 4.984 -3.650 1.00 89.19 104 GLY A O 1
ATOM 739 N N . ALA A 1 105 ? 4.337 3.668 -1.926 1.00 88.06 105 ALA A N 1
ATOM 740 C CA . ALA A 1 105 ? 5.273 2.594 -2.257 1.00 88.06 105 ALA A CA 1
ATOM 741 C C . A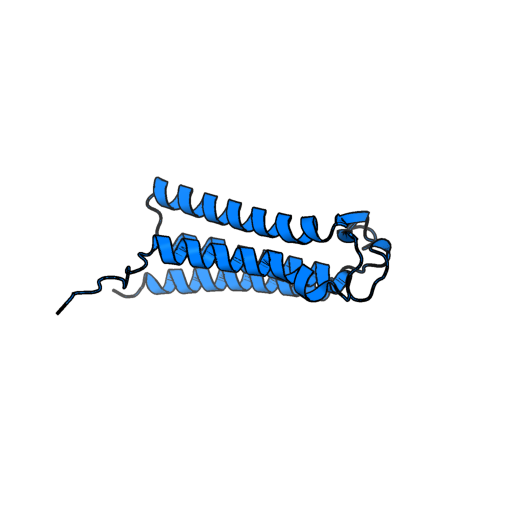LA A 1 105 ? 4.922 1.942 -3.607 1.00 88.06 105 ALA A C 1
ATOM 743 O O . ALA A 1 105 ? 5.794 1.805 -4.461 1.00 88.06 105 ALA A O 1
ATOM 744 N N . GLN A 1 106 ? 3.642 1.636 -3.849 1.00 91.62 106 GLN A N 1
ATOM 745 C CA . GLN A 1 106 ? 3.156 1.152 -5.148 1.00 91.62 106 GLN A CA 1
ATOM 746 C C . GLN A 1 106 ? 3.467 2.127 -6.285 1.00 91.62 106 GLN A C 1
ATOM 748 O O . GLN A 1 106 ? 4.045 1.735 -7.296 1.00 91.62 106 GLN A O 1
ATOM 753 N N . ALA A 1 107 ? 3.159 3.412 -6.106 1.00 91.25 107 ALA A N 1
ATOM 754 C CA . ALA A 1 107 ? 3.473 4.439 -7.096 1.00 91.25 107 ALA A CA 1
ATOM 755 C C . ALA A 1 107 ? 4.986 4.555 -7.356 1.00 91.25 107 ALA A C 1
ATOM 757 O O . ALA A 1 107 ? 5.399 4.755 -8.497 1.00 91.25 107 ALA A O 1
ATOM 758 N N . SER A 1 108 ? 5.812 4.389 -6.318 1.00 90.50 108 SER A N 1
ATOM 759 C CA . SER A 1 108 ? 7.275 4.372 -6.440 1.00 90.50 108 SER A CA 1
ATOM 760 C C . SER A 1 108 ? 7.748 3.193 -7.289 1.00 90.50 108 SER A C 1
ATOM 762 O O . SER A 1 108 ? 8.561 3.389 -8.185 1.00 90.50 108 SER A O 1
ATOM 764 N N . ILE A 1 109 ? 7.209 1.992 -7.049 1.00 91.25 109 ILE A N 1
ATOM 765 C CA . ILE A 1 109 ? 7.532 0.779 -7.815 1.00 91.25 109 ILE A CA 1
ATOM 766 C C . ILE A 1 109 ? 7.120 0.945 -9.279 1.00 91.25 109 ILE A C 1
ATOM 768 O O . ILE A 1 109 ? 7.928 0.683 -10.167 1.00 91.25 109 ILE A O 1
ATOM 772 N N . ILE A 1 110 ? 5.897 1.415 -9.542 1.00 92.56 110 ILE A N 1
ATOM 773 C CA . ILE A 1 110 ? 5.408 1.647 -10.908 1.00 92.56 110 ILE A CA 1
ATOM 774 C C . ILE A 1 110 ? 6.325 2.633 -11.623 1.00 92.56 110 ILE A C 1
ATOM 776 O O . ILE A 1 110 ? 6.808 2.334 -12.706 1.00 92.56 110 ILE A O 1
ATOM 780 N N . ARG A 1 111 ? 6.629 3.772 -10.993 1.00 91.25 111 ARG A N 1
ATOM 781 C CA . ARG A 1 111 ? 7.499 4.796 -11.577 1.00 91.25 111 ARG A CA 1
ATOM 782 C C . ARG A 1 111 ? 8.918 4.289 -11.831 1.00 91.25 111 ARG A C 1
ATOM 784 O O . ARG A 1 111 ? 9.494 4.649 -12.847 1.00 91.25 111 ARG A O 1
ATOM 791 N N . ALA A 1 112 ? 9.466 3.474 -10.932 1.00 91.38 112 ALA A N 1
ATOM 792 C CA . ALA A 1 112 ? 10.804 2.904 -11.077 1.00 91.38 112 ALA A CA 1
ATOM 793 C C . ALA A 1 112 ? 10.926 1.970 -12.289 1.00 91.38 112 ALA A C 1
ATOM 795 O O . ALA A 1 112 ? 12.006 1.839 -12.851 1.00 91.38 112 ALA A O 1
ATOM 796 N N . ASN A 1 113 ? 9.829 1.304 -12.659 1.00 94.06 113 ASN A N 1
ATOM 797 C CA . ASN A 1 113 ? 9.790 0.291 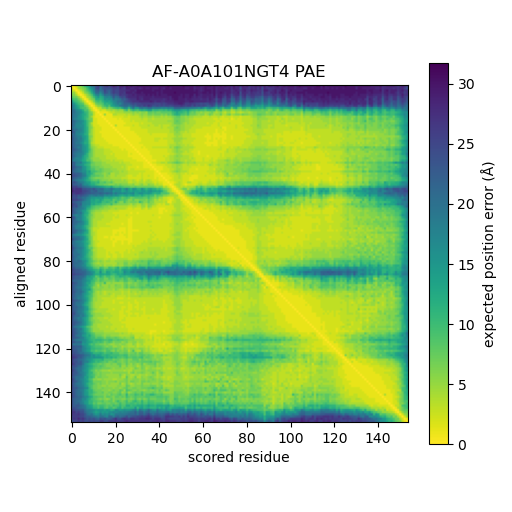-13.713 1.00 94.06 113 ASN A CA 1
ATOM 798 C C . ASN A 1 113 ? 9.108 0.783 -15.003 1.00 94.06 113 ASN A C 1
ATOM 800 O O . ASN A 1 113 ? 9.009 0.022 -15.961 1.00 94.06 113 ASN A O 1
ATOM 804 N N . PHE A 1 114 ? 8.605 2.016 -15.021 1.00 93.69 114 PHE A N 1
ATOM 805 C CA . PHE A 1 114 ? 7.816 2.546 -16.129 1.00 93.69 114 PHE A CA 1
ATOM 806 C C . PHE A 1 114 ? 8.666 2.676 -17.397 1.00 93.69 114 PHE A C 1
ATOM 808 O O . PHE A 1 114 ? 9.765 3.221 -17.341 1.00 93.69 114 PHE A O 1
ATOM 815 N N . ASP A 1 115 ? 8.154 2.180 -18.525 1.00 93.88 115 ASP A N 1
ATOM 816 C CA . ASP A 1 115 ? 8.824 2.153 -19.834 1.00 93.88 115 ASP A CA 1
ATOM 817 C C . ASP A 1 115 ? 10.190 1.435 -19.845 1.00 93.88 115 ASP A C 1
ATOM 819 O O . ASP A 1 115 ? 11.002 1.609 -20.757 1.00 93.88 115 AS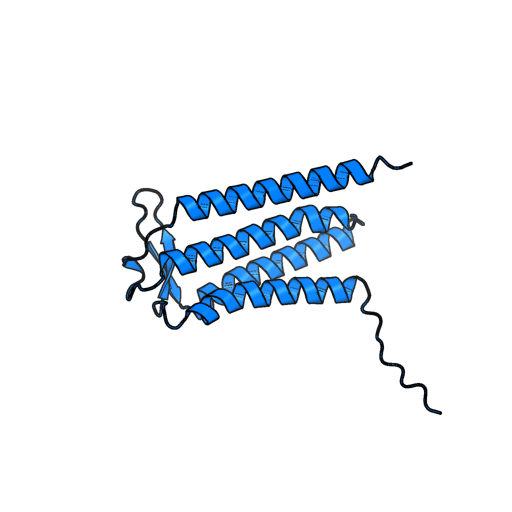P A O 1
ATOM 823 N N . HIS A 1 116 ? 10.432 0.560 -18.867 1.00 90.06 116 HIS A N 1
ATOM 824 C CA . HIS A 1 116 ? 11.573 -0.346 -18.868 1.00 90.06 116 HIS A CA 1
ATOM 825 C C . HIS A 1 116 ? 11.148 -1.740 -19.332 1.00 90.06 116 HIS A C 1
ATOM 827 O O . HIS A 1 116 ? 10.180 -2.317 -18.844 1.00 90.06 116 HIS A O 1
ATOM 833 N N . THR A 1 117 ? 11.899 -2.318 -20.268 1.00 89.88 117 THR A N 1
ATOM 834 C CA . THR A 1 117 ? 11.648 -3.680 -20.767 1.00 89.88 117 THR A CA 1
ATOM 835 C C . THR A 1 117 ? 12.155 -4.766 -19.815 1.00 89.88 117 THR A C 1
ATOM 837 O O . THR A 1 117 ? 11.694 -5.904 -19.885 1.00 89.88 117 THR A O 1
ATOM 840 N N . ASP A 1 118 ? 13.070 -4.412 -18.909 1.00 91.50 118 ASP A N 1
ATOM 841 C CA . ASP A 1 118 ? 13.662 -5.297 -17.908 1.00 91.50 118 ASP A CA 1
ATOM 842 C C . ASP A 1 118 ? 13.750 -4.593 -16.544 1.00 91.50 118 ASP A C 1
ATOM 844 O O . ASP A 1 118 ? 14.086 -3.411 -16.449 1.00 91.50 118 ASP A O 1
ATOM 848 N N . TRP A 1 119 ? 13.475 -5.336 -15.474 1.00 91.44 119 TRP A N 1
ATOM 849 C CA . TRP A 1 119 ? 13.473 -4.846 -14.098 1.00 91.44 119 TRP A CA 1
ATOM 850 C C . TRP A 1 119 ? 14.870 -4.478 -13.593 1.00 91.44 119 TRP A C 1
ATOM 852 O O . TRP A 1 119 ? 14.993 -3.645 -12.701 1.00 91.44 119 TRP A O 1
ATOM 862 N N . HIS A 1 120 ? 15.931 -5.048 -14.170 1.00 90.56 120 HIS A N 1
ATOM 863 C CA . HIS A 1 120 ? 17.307 -4.670 -13.837 1.00 90.56 120 HIS A CA 1
ATOM 864 C C . HIS A 1 120 ? 17.629 -3.211 -14.185 1.00 90.56 120 HIS A C 1
ATOM 866 O O . HIS A 1 120 ? 18.495 -2.607 -13.555 1.00 90.56 120 HIS A O 1
ATOM 872 N N . ALA A 1 121 ? 16.924 -2.636 -15.165 1.00 88.31 121 ALA A N 1
ATOM 873 C CA . ALA A 1 121 ? 17.081 -1.240 -15.558 1.00 88.31 121 ALA A CA 1
ATOM 874 C C . ALA A 1 121 ? 16.314 -0.265 -14.646 1.00 88.31 121 ALA A C 1
ATOM 876 O O . ALA A 1 121 ? 16.479 0.947 -14.785 1.00 88.31 121 ALA A O 1
ATOM 877 N N . ALA A 1 122 ? 15.491 -0.775 -13.723 1.00 90.00 122 ALA A N 1
ATOM 878 C CA . ALA A 1 122 ? 14.648 0.043 -12.867 1.00 90.00 122 ALA A CA 1
ATOM 879 C C . ALA A 1 122 ? 15.478 0.886 -11.892 1.00 90.00 122 ALA A C 1
ATOM 881 O O . ALA A 1 122 ? 16.301 0.374 -11.127 1.00 90.00 122 ALA A O 1
ATOM 882 N N . GLN A 1 123 ? 15.204 2.187 -11.865 1.00 84.88 123 GLN A N 1
ATOM 883 C CA . GLN A 1 123 ? 15.895 3.133 -10.994 1.00 84.88 123 GLN A CA 1
ATOM 884 C C . GLN A 1 123 ? 15.003 3.525 -9.824 1.00 84.88 123 GLN A C 1
ATOM 886 O O . GLN A 1 123 ? 13.845 3.894 -10.016 1.00 84.88 123 GLN A O 1
ATOM 891 N N . LEU A 1 124 ? 15.543 3.482 -8.604 1.00 82.75 124 LEU A N 1
ATOM 892 C CA . LEU A 1 124 ? 14.796 3.907 -7.424 1.00 82.75 124 LEU A CA 1
ATOM 893 C C . LEU A 1 124 ? 14.495 5.418 -7.508 1.00 82.75 124 LEU A C 1
ATOM 895 O O . LEU A 1 124 ? 15.428 6.226 -7.524 1.00 82.75 124 LEU A O 1
ATOM 899 N N . PRO A 1 125 ? 13.221 5.850 -7.504 1.00 83.25 125 PRO A N 1
ATOM 900 C CA . PRO A 1 125 ? 12.876 7.263 -7.550 1.00 83.25 125 PRO A CA 1
ATOM 901 C C . PRO A 1 125 ? 13.013 7.880 -6.149 1.00 83.25 125 PRO A C 1
ATOM 903 O O . PRO A 1 125 ? 12.019 8.186 -5.490 1.00 83.25 125 PRO A O 1
ATOM 906 N N . THR A 1 126 ? 14.249 8.068 -5.678 1.00 84.00 126 THR A N 1
ATOM 907 C CA . THR A 1 126 ? 14.575 8.462 -4.293 1.00 84.00 126 THR A CA 1
ATOM 908 C C . THR A 1 126 ? 13.805 9.695 -3.822 1.00 84.00 126 THR A C 1
ATOM 910 O O . THR A 1 126 ? 13.245 9.688 -2.729 1.00 84.00 126 THR A O 1
ATOM 913 N N . GLY A 1 127 ? 13.697 10.736 -4.656 1.00 83.50 127 GLY A N 1
ATOM 914 C CA . GLY A 1 127 ? 12.938 11.943 -4.308 1.00 83.50 127 GLY A CA 1
ATOM 915 C C . GLY A 1 127 ? 11.447 11.675 -4.069 1.00 83.50 127 GLY A C 1
ATOM 916 O O . GLY A 1 127 ? 10.861 12.214 -3.132 1.00 83.50 127 GLY A O 1
ATOM 917 N N . TRP A 1 128 ? 10.838 10.792 -4.865 1.00 83.88 128 TRP A N 1
ATOM 918 C CA . TRP A 1 128 ? 9.432 10.407 -4.719 1.00 83.88 128 TRP A CA 1
ATOM 919 C C . TRP A 1 128 ? 9.200 9.515 -3.495 1.00 83.88 128 TRP A C 1
ATOM 921 O O . TRP A 1 128 ? 8.204 9.672 -2.784 1.00 83.88 128 TRP A O 1
ATOM 931 N N . LEU A 1 129 ? 10.142 8.611 -3.214 1.00 83.06 129 LEU A N 1
ATOM 932 C CA . LEU A 1 129 ? 10.115 7.786 -2.009 1.00 83.06 129 LEU A CA 1
ATOM 933 C C . LEU A 1 129 ? 10.186 8.660 -0.749 1.00 83.06 129 LEU A C 1
ATOM 935 O O . LEU A 1 129 ? 9.365 8.505 0.153 1.00 83.06 129 LEU A O 1
ATOM 939 N N . ILE A 1 130 ? 11.109 9.626 -0.712 1.00 87.00 130 ILE A N 1
ATOM 940 C CA . ILE A 1 130 ? 11.224 10.589 0.393 1.00 87.00 130 ILE A CA 1
ATOM 941 C C . ILE A 1 130 ? 9.932 11.395 0.541 1.00 87.00 130 ILE A C 1
ATOM 943 O O . ILE A 1 130 ? 9.428 11.533 1.654 1.00 87.00 130 ILE A O 1
ATOM 947 N N . ALA A 1 131 ? 9.362 11.884 -0.565 1.00 85.31 131 ALA A N 1
ATOM 948 C CA . ALA A 1 131 ? 8.097 12.614 -0.537 1.00 85.31 131 ALA A CA 1
ATOM 949 C C . ALA A 1 131 ? 6.961 11.759 0.046 1.00 85.31 131 ALA A C 1
ATOM 951 O O . ALA A 1 131 ? 6.243 12.224 0.928 1.00 85.31 131 ALA A O 1
ATOM 952 N N . THR A 1 132 ? 6.851 10.492 -0.366 1.00 84.94 132 THR A N 1
ATOM 953 C CA . THR A 1 132 ? 5.874 9.533 0.176 1.00 84.94 132 THR A CA 1
ATOM 954 C C . THR A 1 132 ? 6.038 9.352 1.684 1.00 84.94 132 THR A C 1
ATOM 956 O O . THR A 1 132 ? 5.059 9.441 2.429 1.00 84.94 132 THR A O 1
ATOM 959 N N . LEU A 1 133 ? 7.269 9.123 2.148 1.00 85.81 133 LEU A N 1
ATOM 960 C CA . LEU A 1 133 ? 7.570 8.962 3.572 1.00 85.81 133 LEU A CA 1
ATOM 961 C C . LEU A 1 133 ? 7.210 10.228 4.357 1.00 85.81 133 LEU A C 1
ATOM 963 O O . LEU A 1 133 ? 6.538 10.145 5.386 1.00 85.81 133 LEU A O 1
ATOM 967 N N . ALA A 1 134 ? 7.579 11.402 3.842 1.00 89.00 134 ALA A N 1
ATOM 968 C CA . ALA A 1 134 ? 7.227 12.682 4.441 1.00 89.00 134 ALA A CA 1
ATOM 969 C C . ALA A 1 134 ? 5.703 12.869 4.514 1.00 89.00 134 ALA A C 1
ATOM 971 O O . ALA A 1 134 ? 5.181 13.223 5.570 1.00 89.00 134 ALA A O 1
ATOM 972 N N . THR A 1 135 ? 4.964 12.567 3.441 1.00 87.00 135 THR A N 1
ATOM 973 C CA . THR A 1 135 ? 3.495 12.633 3.433 1.00 87.00 135 THR A CA 1
ATOM 974 C C . THR A 1 135 ? 2.882 11.672 4.450 1.00 87.00 135 THR A C 1
ATOM 976 O O . THR A 1 135 ? 1.963 12.068 5.169 1.00 87.00 135 THR A O 1
ATOM 979 N N . ALA A 1 136 ? 3.386 10.443 4.576 1.00 84.31 136 ALA A N 1
ATOM 980 C CA . ALA A 1 136 ? 2.897 9.485 5.568 1.00 84.31 136 ALA A CA 1
ATOM 981 C C . ALA A 1 136 ? 3.095 10.006 7.004 1.00 84.31 136 ALA A C 1
ATOM 983 O O . ALA A 1 136 ? 2.151 9.981 7.799 1.00 84.31 136 ALA A O 1
ATOM 984 N N . VAL A 1 137 ? 4.273 10.561 7.318 1.00 87.94 137 VAL A N 1
ATOM 985 C CA . VAL A 1 137 ? 4.562 11.173 8.629 1.00 87.94 137 VAL A CA 1
ATOM 986 C C . VAL A 1 137 ? 3.659 12.377 8.893 1.00 87.94 137 VAL A C 1
ATOM 988 O O . VAL A 1 137 ? 3.048 12.463 9.958 1.00 87.94 137 VAL A O 1
ATOM 991 N N . LEU A 1 138 ? 3.517 13.285 7.923 1.00 88.69 138 LEU A N 1
ATOM 992 C CA . LEU A 1 138 ? 2.644 14.456 8.042 1.00 88.69 138 LEU A CA 1
ATOM 993 C C . LEU A 1 138 ? 1.184 14.051 8.259 1.00 88.69 138 LEU A C 1
ATOM 995 O O . LEU A 1 138 ? 0.485 14.657 9.069 1.00 88.69 138 LEU A O 1
ATOM 999 N N . THR A 1 139 ? 0.733 12.993 7.588 1.00 84.19 139 THR A N 1
ATOM 1000 C CA . THR A 1 139 ? -0.627 12.467 7.736 1.00 84.19 139 THR A CA 1
ATOM 1001 C C . THR A 1 139 ? -0.842 11.867 9.126 1.00 84.19 139 THR A C 1
ATOM 1003 O O . THR A 1 139 ? -1.878 12.112 9.746 1.00 84.19 139 THR A O 1
ATOM 1006 N N . ALA A 1 140 ? 0.148 11.144 9.660 1.00 81.94 140 ALA A N 1
ATOM 1007 C CA . ALA A 1 140 ? 0.115 10.626 11.027 1.00 81.94 140 ALA A CA 1
ATOM 1008 C C . ALA A 1 140 ? 0.078 11.763 12.060 1.00 81.94 140 ALA A C 1
ATOM 1010 O O . ALA A 1 140 ? -0.773 11.765 12.952 1.00 81.94 140 ALA A O 1
ATOM 1011 N N . ALA A 1 141 ? 0.946 12.767 11.905 1.00 84.81 141 ALA A N 1
ATOM 1012 C CA . ALA A 1 141 ? 1.002 13.936 12.778 1.00 84.81 141 ALA A CA 1
ATOM 1013 C C . ALA A 1 141 ? -0.301 14.750 12.727 1.00 84.81 141 ALA A C 1
ATOM 1015 O O . ALA A 1 141 ? -0.846 15.123 13.766 1.00 84.81 141 ALA A O 1
ATOM 1016 N N . GLY A 1 142 ? -0.850 14.973 11.531 1.00 84.44 142 GLY A N 1
ATOM 1017 C CA . GLY A 1 142 ? -2.125 15.658 11.331 1.00 84.44 142 GLY A CA 1
ATOM 1018 C C . GLY A 1 142 ? -3.297 14.904 11.958 1.00 84.44 142 GLY A C 1
ATOM 1019 O O . GLY A 1 142 ? -4.108 15.506 12.664 1.00 84.44 142 GLY A O 1
ATOM 1020 N N . ALA A 1 143 ? -3.361 13.580 11.775 1.00 83.31 143 ALA A N 1
ATOM 1021 C CA . ALA A 1 143 ? -4.366 12.734 12.417 1.00 83.31 143 ALA A CA 1
ATOM 1022 C C . ALA A 1 143 ? -4.252 12.792 13.948 1.00 83.31 143 ALA A C 1
ATOM 1024 O O . ALA A 1 143 ? -5.266 12.939 14.635 1.00 83.31 143 ALA A O 1
ATOM 1025 N N . TRP A 1 144 ? -3.029 12.752 14.484 1.00 82.25 144 TRP A N 1
ATOM 1026 C CA . TRP A 1 144 ? -2.770 12.907 15.912 1.00 82.25 144 TRP A CA 1
ATOM 1027 C C . TRP A 1 144 ? -3.243 14.272 16.432 1.00 82.25 144 TRP A C 1
ATOM 1029 O O . TRP A 1 144 ? -4.067 14.316 17.347 1.00 82.25 144 TRP A O 1
ATOM 1039 N N . LEU A 1 145 ? -2.832 15.383 15.814 1.00 86.19 145 LEU A N 1
ATOM 1040 C CA . LEU A 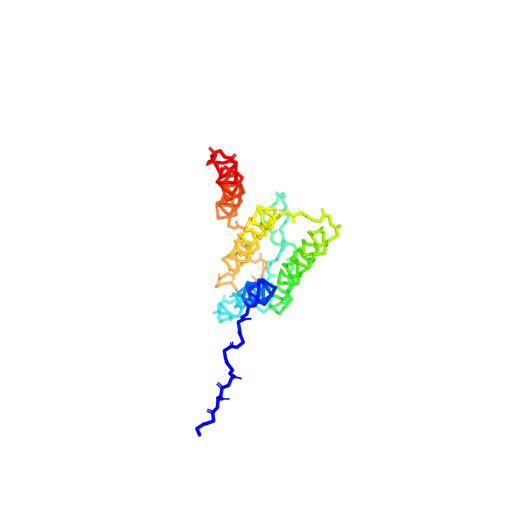1 145 ? -3.232 16.737 16.224 1.00 86.19 145 LEU A CA 1
ATOM 1041 C C . LEU A 1 145 ? -4.746 16.969 16.126 1.00 86.19 145 LEU A C 1
ATOM 1043 O O . LEU A 1 145 ? -5.361 17.513 17.042 1.00 86.19 145 LEU A O 1
ATOM 1047 N N . ALA A 1 146 ? -5.381 16.555 15.029 1.00 83.50 146 ALA A N 1
ATOM 1048 C CA . ALA A 1 146 ? -6.829 16.695 14.857 1.00 83.50 146 ALA A CA 1
ATOM 1049 C C . ALA A 1 146 ? -7.609 15.898 15.910 1.00 83.50 146 ALA A C 1
ATOM 1051 O O . ALA A 1 146 ? -8.756 16.214 16.240 1.00 83.50 146 ALA A O 1
ATOM 1052 N N . SER A 1 147 ? -6.987 14.842 16.422 1.00 79.19 147 SER A N 1
ATOM 1053 C CA . SER A 1 147 ? -7.570 14.003 17.442 1.00 79.19 147 SER A CA 1
ATOM 1054 C C . SER A 1 147 ? -7.401 14.586 18.846 1.00 79.19 147 SER A C 1
ATOM 1056 O O . SER A 1 147 ? -8.343 14.510 19.629 1.00 79.19 147 SER A O 1
ATOM 1058 N N . THR A 1 148 ? -6.271 15.231 19.165 1.00 79.50 148 THR A N 1
ATOM 1059 C CA . THR A 1 148 ? -6.074 15.897 20.467 1.00 79.50 148 THR A CA 1
ATOM 1060 C C . THR A 1 148 ? -6.988 17.108 20.617 1.00 79.50 148 THR A C 1
ATOM 1062 O O . THR A 1 148 ? -7.594 17.273 21.673 1.00 79.50 148 THR A O 1
ATOM 1065 N N . ARG A 1 149 ? -7.196 17.879 19.542 1.00 78.12 149 ARG A N 1
ATOM 1066 C CA . ARG A 1 149 ? -8.087 19.054 19.529 1.00 78.12 149 ARG A CA 1
ATOM 1067 C C . ARG A 1 149 ? -9.561 18.725 19.789 1.00 78.12 149 ARG A C 1
ATOM 1069 O O . ARG A 1 149 ? -10.238 19.499 20.450 1.00 78.12 149 ARG A O 1
ATOM 1076 N N . ARG A 1 150 ? -10.057 17.570 19.329 1.00 65.94 150 ARG A N 1
ATOM 1077 C CA . ARG A 1 150 ? -11.447 17.130 19.580 1.00 65.94 150 ARG A CA 1
ATOM 1078 C C . ARG A 1 150 ? -11.727 16.7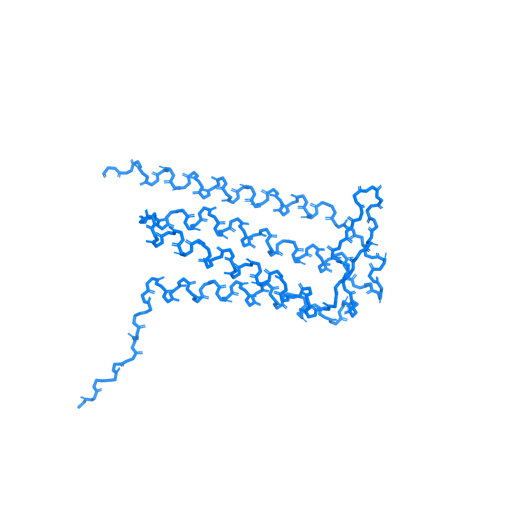23 21.027 1.00 65.94 150 ARG A C 1
ATOM 1080 O O . ARG A 1 150 ? -12.881 16.619 21.409 1.00 65.94 150 ARG A O 1
ATOM 1087 N N . SER A 1 151 ? -10.684 16.508 21.822 1.00 58.50 151 SER A N 1
ATOM 1088 C CA . SER A 1 151 ? -10.796 16.241 23.261 1.00 58.50 151 SER A CA 1
ATOM 1089 C C . SER A 1 151 ? -10.938 17.525 24.103 1.00 58.50 151 SER A C 1
ATOM 1091 O O . SER A 1 151 ? -11.064 17.421 25.315 1.00 58.50 151 SER A O 1
ATOM 1093 N N . HIS A 1 152 ? -10.904 18.716 23.482 1.00 52.56 152 HIS A N 1
ATOM 1094 C CA . HIS A 1 152 ? -10.936 20.024 24.157 1.00 52.56 152 HIS A CA 1
ATOM 1095 C C . HIS A 1 152 ? -12.231 20.829 23.952 1.00 52.56 152 HIS A C 1
ATOM 1097 O O . HIS A 1 152 ? -12.285 21.989 24.348 1.00 52.56 152 HIS A O 1
ATOM 1103 N N . THR A 1 153 ? -13.272 20.253 23.351 1.00 41.06 153 THR A N 1
ATOM 1104 C CA . THR A 1 153 ? -14.610 20.866 23.333 1.00 41.06 153 THR A CA 1
ATOM 1105 C C . THR A 1 153 ? -15.416 20.334 24.526 1.00 41.06 153 THR A C 1
ATOM 1107 O O . THR A 1 153 ? -15.726 19.139 24.498 1.00 41.06 153 THR A O 1
ATOM 1110 N N . PRO A 1 154 ? -15.665 21.155 25.569 1.00 42.06 154 PRO A N 1
ATOM 1111 C CA . PRO A 1 154 ? -16.483 20.788 26.728 1.00 42.06 154 PRO A CA 1
ATOM 1112 C C . PRO A 1 154 ? -17.965 20.625 26.376 1.00 42.06 154 PRO A C 1
ATOM 1114 O O . PRO A 1 154 ? -18.413 21.246 25.382 1.00 42.06 154 PRO A O 1
#

Nearest PDB structures (foldseek):
  4f7g-assembly1_B  TM=2.888E-01  e=7.213E+00  Mus musculus
  6pqo-assembly1_D  TM=2.591E-01  e=5.213E+00  Homo sapiens
  6pqp-assembly1_A  TM=2.733E-01  e=9.981E+00  Homo sapiens

Mean predicted aligned error: 7.96 Å